Protein AF-A0A969EDE8-F1 (afdb_monomer_lite)

Secondary structure (DSSP, 8-state):
--TTTTTTS-S-GGGGS-HHHHHHHHHHHHT-TTS-HHHH-GGGS-HHHHHHTTTT--

pLDDT: mean 78.89, std 15.19, range [44.56, 94.62]

Radius of gyration: 15.08 Å; chains: 1; bounding box: 29×39×31 Å

Sequence (58 aa):
MAEILGLGLSHYPPLCLPDAEMASLLRWTLNDESIPAAEKDVANWPAPMRAEWGRRLR

Foldseek 3Di:
DCVPVPPPPDPPVLVVDPPLCVCVVVLVVLPDPPDDPCVSDLVNDDPVCCVPCVVVND

Structure (mmCIF, N/CA/C/O backbone):
data_AF-A0A969EDE8-F1
#
_entry.id   AF-A0A969EDE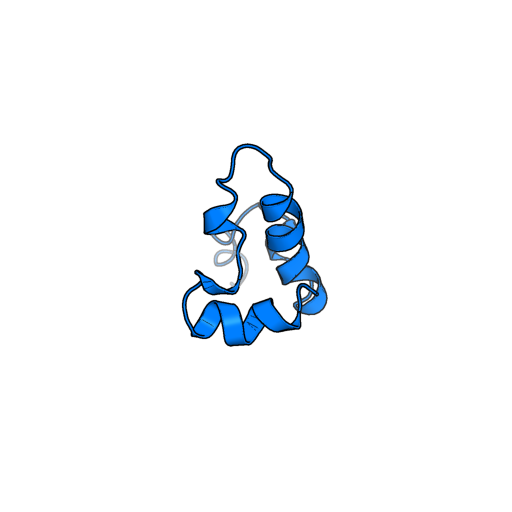8-F1
#
loop_
_atom_site.group_PDB
_atom_site.id
_atom_site.type_symbol
_atom_site.label_atom_id
_atom_site.label_alt_id
_atom_site.label_comp_id
_atom_site.label_asym_id
_atom_site.label_entity_id
_atom_site.label_seq_id
_atom_site.pdbx_PDB_ins_code
_atom_site.Cartn_x
_atom_site.Cartn_y
_atom_site.Cartn_z
_atom_site.occupancy
_atom_site.B_iso_or_equiv
_atom_site.auth_seq_id
_atom_site.auth_comp_id
_atom_site.auth_asym_id
_atom_site.auth_atom_id
_atom_site.pdbx_PDB_model_num
ATOM 1 N N . MET A 1 1 ? 16.204 26.700 -17.332 1.00 44.56 1 MET A N 1
ATOM 2 C CA . MET A 1 1 ? 14.792 27.103 -17.079 1.00 44.56 1 MET A CA 1
ATOM 3 C C . MET A 1 1 ? 13.851 25.897 -16.920 1.00 44.56 1 MET A C 1
ATOM 5 O O . MET A 1 1 ? 12.658 26.015 -17.168 1.00 44.56 1 MET A O 1
ATOM 9 N N . ALA A 1 2 ? 14.360 24.751 -16.458 1.00 51.34 2 ALA A N 1
ATOM 10 C CA . ALA A 1 2 ? 13.553 23.612 -15.998 1.00 51.34 2 ALA A CA 1
ATOM 11 C C . ALA A 1 2 ? 13.730 23.384 -14.483 1.00 51.34 2 ALA A C 1
ATOM 13 O O . ALA A 1 2 ? 13.073 22.532 -13.897 1.00 51.34 2 ALA A O 1
ATOM 14 N N . GLU A 1 3 ? 14.601 24.166 -13.833 1.00 46.66 3 GLU A N 1
ATOM 15 C CA . GLU A 1 3 ? 15.050 23.931 -12.460 1.00 46.66 3 GLU A CA 1
ATOM 16 C C . GLU A 1 3 ? 14.020 24.354 -11.393 1.00 46.66 3 GLU A C 1
ATOM 18 O O . GLU A 1 3 ? 14.172 24.003 -10.229 1.00 46.66 3 GLU A O 1
ATOM 23 N N . ILE A 1 4 ? 12.962 25.090 -11.763 1.00 55.56 4 ILE A N 1
ATOM 24 C CA . ILE A 1 4 ? 12.025 25.713 -10.803 1.00 55.56 4 ILE A CA 1
ATOM 25 C C . ILE A 1 4 ? 10.664 24.986 -10.729 1.00 55.56 4 ILE A C 1
ATOM 27 O O . ILE A 1 4 ? 9.892 25.207 -9.801 1.00 55.56 4 ILE A O 1
ATOM 31 N N . LEU A 1 5 ? 10.378 24.038 -11.628 1.00 49.69 5 LEU A N 1
ATOM 32 C CA . LEU A 1 5 ? 9.104 23.293 -11.643 1.00 49.69 5 LEU A CA 1
ATOM 33 C C . LEU A 1 5 ? 9.128 21.968 -10.850 1.00 49.69 5 LEU A C 1
ATOM 35 O O . LEU A 1 5 ? 8.163 21.213 -10.899 1.00 49.69 5 LEU A O 1
ATOM 39 N N . GLY A 1 6 ? 10.201 21.682 -10.103 1.00 53.06 6 GLY A N 1
ATOM 40 C CA . GLY A 1 6 ? 10.301 20.505 -9.224 1.00 53.06 6 GLY A CA 1
ATOM 41 C C . GLY A 1 6 ? 9.959 20.764 -7.749 1.00 53.06 6 GLY A C 1
ATOM 42 O O . GLY A 1 6 ? 9.828 19.823 -6.976 1.00 53.06 6 GLY A O 1
ATOM 43 N N . LEU A 1 7 ? 9.785 22.027 -7.343 1.00 52.38 7 LEU A N 1
ATOM 44 C CA . LEU A 1 7 ? 9.699 22.453 -5.934 1.00 52.38 7 LEU A CA 1
ATOM 45 C C . LEU A 1 7 ? 8.390 22.086 -5.202 1.00 52.38 7 LEU A C 1
ATOM 47 O O . LEU A 1 7 ? 8.212 22.468 -4.048 1.00 52.38 7 LEU A O 1
ATOM 51 N N . GLY A 1 8 ? 7.488 21.340 -5.846 1.00 52.44 8 GLY A N 1
ATOM 52 C CA . GLY A 1 8 ? 6.206 20.913 -5.270 1.00 52.44 8 GLY A CA 1
ATOM 53 C C . GLY A 1 8 ? 5.913 19.412 -5.352 1.00 52.44 8 GLY A C 1
ATOM 54 O O . GLY A 1 8 ? 4.899 18.975 -4.816 1.00 52.44 8 GLY A O 1
ATOM 55 N N . LEU A 1 9 ? 6.775 18.610 -5.988 1.00 53.81 9 LEU A N 1
ATOM 56 C CA . LEU A 1 9 ? 6.645 17.152 -5.982 1.00 53.81 9 LEU A CA 1
ATOM 57 C C . LEU A 1 9 ? 7.398 16.610 -4.765 1.00 53.81 9 LEU A C 1
ATOM 59 O O . LEU A 1 9 ? 8.598 16.378 -4.811 1.00 53.81 9 LEU A O 1
ATOM 63 N N . SER A 1 10 ? 6.664 16.496 -3.660 1.00 57.38 10 SER A N 1
ATOM 64 C CA . SER A 1 10 ? 6.875 15.546 -2.566 1.00 57.38 10 SER A CA 1
ATOM 65 C C . SER A 1 10 ? 8.338 15.257 -2.198 1.00 57.38 10 SER A C 1
ATOM 67 O O . SER A 1 10 ? 8.955 14.348 -2.745 1.00 57.38 10 SER A O 1
ATOM 69 N N . HIS A 1 11 ? 8.858 15.898 -1.146 1.00 61.22 11 HIS A N 1
ATOM 70 C CA . HIS A 1 11 ? 10.075 15.453 -0.439 1.00 61.22 11 HIS A CA 1
ATOM 71 C C . HIS A 1 11 ? 9.864 14.113 0.303 1.00 61.22 11 HIS A C 1
ATOM 73 O O . HIS A 1 11 ? 10.367 13.911 1.404 1.00 61.22 11 HIS A O 1
ATOM 79 N N . TYR A 1 12 ? 9.078 13.201 -0.267 1.00 64.25 12 TYR A N 1
ATOM 80 C CA . TYR A 1 12 ? 8.866 11.862 0.237 1.00 64.25 12 TYR A CA 1
ATOM 81 C C . TYR A 1 12 ? 9.588 10.901 -0.712 1.00 64.25 12 TYR A C 1
ATOM 83 O O . TYR A 1 12 ? 9.010 10.507 -1.727 1.00 64.25 12 TYR A O 1
ATOM 91 N N . PRO A 1 13 ? 10.858 10.545 -0.412 1.00 67.00 13 PRO A N 1
ATOM 92 C CA . PRO A 1 13 ? 11.696 9.710 -1.274 1.00 67.00 13 PRO A CA 1
ATOM 93 C C . PRO A 1 13 ? 11.017 8.438 -1.811 1.00 67.00 13 PRO A C 1
ATOM 95 O O . PRO A 1 13 ? 11.296 8.073 -2.952 1.00 67.00 13 PRO A O 1
ATOM 98 N N . PRO A 1 14 ? 10.092 7.788 -1.074 1.00 70.25 14 PRO A N 1
ATOM 99 C CA . PRO A 1 14 ? 9.363 6.629 -1.584 1.00 70.25 14 PRO A CA 1
ATOM 100 C C . PRO A 1 14 ? 8.502 6.872 -2.836 1.00 70.25 14 PRO A C 1
ATOM 102 O O . PRO A 1 14 ? 8.229 5.923 -3.561 1.00 70.25 14 PRO A O 1
ATOM 105 N N . LEU A 1 15 ? 8.100 8.112 -3.140 1.00 70.44 15 LEU A N 1
ATOM 106 C CA . LEU A 1 15 ? 7.345 8.427 -4.368 1.00 70.44 15 LEU A CA 1
ATOM 107 C C . LEU A 1 15 ? 8.231 8.542 -5.615 1.00 70.44 15 LEU A C 1
ATOM 109 O O . LEU A 1 15 ? 7.713 8.618 -6.725 1.00 70.44 15 LEU A O 1
ATOM 113 N N . CYS A 1 16 ? 9.554 8.529 -5.443 1.00 76.06 16 CYS A N 1
ATOM 114 C CA . CYS A 1 16 ? 10.525 8.486 -6.536 1.00 76.06 16 CYS A CA 1
ATOM 115 C C . CYS A 1 16 ? 10.990 7.054 -6.852 1.00 76.06 16 CYS A C 1
ATOM 117 O O . CYS A 1 16 ? 11.932 6.871 -7.625 1.00 76.06 16 CYS A O 1
ATOM 119 N N . LEU A 1 17 ? 10.381 6.039 -6.230 1.00 75.88 17 LEU A N 1
ATOM 120 C CA . LEU A 1 17 ? 10.726 4.643 -6.472 1.00 75.88 17 LEU A CA 1
ATOM 121 C C . LEU A 1 17 ? 10.218 4.170 -7.847 1.00 75.88 17 LEU A C 1
ATOM 123 O O . LEU A 1 17 ? 9.236 4.708 -8.363 1.00 75.88 17 LEU A O 1
ATOM 127 N N . PRO A 1 18 ? 10.857 3.149 -8.450 1.00 82.69 18 PRO A N 1
ATOM 128 C CA . P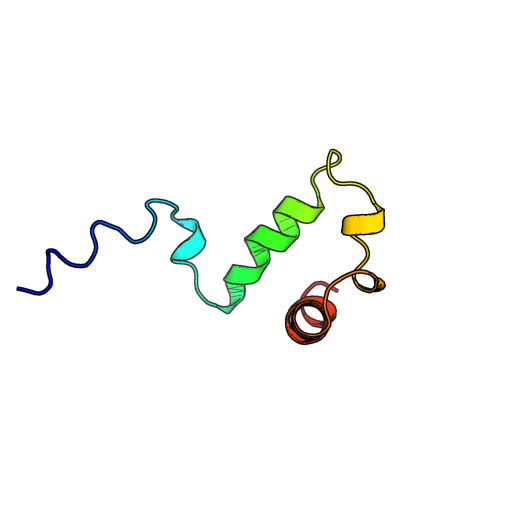RO A 1 18 ? 10.347 2.518 -9.664 1.00 82.69 18 PRO A CA 1
ATOM 129 C C . PRO A 1 18 ? 8.903 2.024 -9.490 1.00 82.69 18 PRO A C 1
ATOM 131 O O . PRO A 1 18 ? 8.520 1.628 -8.392 1.00 82.69 18 PRO A O 1
ATOM 134 N N . ASP A 1 19 ? 8.128 1.945 -10.579 1.00 78.88 19 ASP A N 1
ATOM 135 C CA . ASP A 1 19 ? 6.735 1.446 -10.553 1.00 78.88 19 ASP A CA 1
ATOM 136 C C . ASP A 1 19 ? 6.599 0.098 -9.826 1.00 78.88 19 ASP A C 1
ATOM 138 O O . ASP A 1 19 ? 5.684 -0.107 -9.029 1.00 78.88 19 ASP A O 1
ATOM 142 N N . ALA A 1 20 ? 7.569 -0.800 -10.036 1.00 79.69 20 ALA A N 1
ATOM 143 C CA . ALA A 1 20 ? 7.625 -2.106 -9.383 1.00 79.69 20 ALA A CA 1
ATOM 144 C C . ALA A 1 20 ? 7.604 -2.023 -7.842 1.00 79.69 20 ALA A C 1
ATOM 146 O O . ALA A 1 20 ? 7.058 -2.906 -7.178 1.00 79.69 20 ALA A O 1
ATOM 147 N N . GLU A 1 21 ? 8.151 -0.945 -7.284 1.00 81.31 21 GLU A N 1
ATOM 148 C CA . GLU A 1 21 ? 8.255 -0.690 -5.849 1.00 81.31 21 GLU A CA 1
ATOM 149 C C . GLU A 1 21 ? 7.130 0.198 -5.307 1.00 81.31 21 GLU A C 1
ATOM 151 O O . GLU A 1 21 ? 6.970 0.317 -4.094 1.00 81.31 21 GLU A O 1
ATOM 156 N N . MET A 1 22 ? 6.295 0.790 -6.165 1.00 81.06 22 MET A N 1
ATOM 157 C CA . MET A 1 22 ? 5.273 1.745 -5.721 1.00 81.06 22 MET A CA 1
ATOM 158 C C . MET A 1 22 ? 4.211 1.091 -4.816 1.00 81.06 22 MET A C 1
ATOM 160 O O . MET A 1 22 ? 3.688 1.713 -3.894 1.00 81.06 22 MET A O 1
ATOM 164 N N . ALA A 1 23 ? 3.955 -0.210 -4.997 1.00 84.94 23 ALA A N 1
ATOM 165 C CA . ALA A 1 23 ? 3.066 -0.982 -4.125 1.00 84.94 23 ALA A CA 1
ATOM 166 C C . ALA A 1 23 ? 3.678 -1.317 -2.744 1.00 84.94 23 ALA A C 1
ATOM 168 O O . ALA A 1 23 ? 2.960 -1.794 -1.862 1.00 84.94 23 ALA A O 1
ATOM 169 N N . SER A 1 24 ? 4.981 -1.085 -2.525 1.00 85.44 24 SER A N 1
ATOM 170 C CA . SER A 1 24 ? 5.665 -1.393 -1.257 1.00 85.44 24 SER A CA 1
ATOM 171 C C . SER A 1 24 ? 5.150 -0.537 -0.101 1.00 85.44 24 SER A C 1
ATOM 173 O O . SER A 1 24 ? 5.019 -1.029 1.016 1.00 85.44 24 SER A O 1
ATOM 175 N N . LEU A 1 25 ? 4.756 0.703 -0.390 1.00 85.75 25 LEU A N 1
ATOM 176 C CA . LEU A 1 25 ? 4.073 1.588 0.552 1.00 85.75 25 LEU A CA 1
ATOM 177 C C . LEU A 1 25 ? 2.754 0.996 1.041 1.00 85.75 25 LEU A C 1
ATOM 179 O O . LEU A 1 25 ? 2.548 0.862 2.241 1.00 85.75 25 LEU A O 1
ATOM 183 N N . LEU A 1 26 ? 1.900 0.571 0.108 1.00 88.25 26 LEU A N 1
ATOM 184 C CA . LEU A 1 26 ? 0.618 -0.042 0.434 1.00 88.25 26 LEU A CA 1
ATOM 185 C C . LEU A 1 26 ? 0.804 -1.341 1.234 1.00 88.25 26 LEU A C 1
ATOM 187 O O . LEU A 1 26 ? 0.118 -1.536 2.232 1.00 88.25 26 LEU A O 1
ATOM 191 N N . ARG A 1 27 ? 1.773 -2.194 0.864 1.00 88.19 27 ARG A N 1
ATOM 192 C CA . ARG A 1 27 ? 2.130 -3.392 1.654 1.00 88.19 27 ARG A CA 1
ATOM 193 C C . ARG A 1 27 ? 2.504 -3.042 3.086 1.00 88.19 27 ARG A C 1
ATOM 195 O O . ARG A 1 27 ? 2.042 -3.695 4.015 1.00 88.19 27 ARG A O 1
ATOM 202 N N . TRP A 1 28 ? 3.349 -2.030 3.255 1.00 89.62 28 TRP A N 1
ATOM 203 C CA . TRP A 1 28 ? 3.790 -1.602 4.573 1.00 89.62 28 TRP A CA 1
ATOM 204 C C . TRP A 1 28 ? 2.630 -1.041 5.399 1.00 89.62 28 TRP A C 1
ATOM 206 O O . TRP A 1 28 ? 2.440 -1.470 6.533 1.00 89.62 28 TRP A O 1
ATOM 216 N N . THR A 1 29 ? 1.807 -0.169 4.814 1.00 89.69 29 THR A N 1
ATOM 217 C CA . THR A 1 29 ? 0.630 0.406 5.475 1.00 89.69 29 THR A CA 1
ATOM 218 C C . THR A 1 29 ? -0.369 -0.668 5.909 1.00 89.69 29 THR A C 1
ATOM 220 O O . THR A 1 29 ? -0.878 -0.601 7.019 1.00 89.69 29 THR A O 1
ATOM 223 N N . LEU A 1 30 ? -0.611 -1.707 5.102 1.00 90.50 30 LEU A N 1
ATOM 224 C CA . LEU A 1 30 ? -1.540 -2.789 5.465 1.00 90.50 30 LEU A CA 1
ATOM 225 C C . LEU A 1 30 ? -1.080 -3.625 6.677 1.00 90.50 30 LEU A C 1
ATOM 227 O O . LEU A 1 30 ? -1.913 -4.275 7.315 1.00 90.50 30 LEU A O 1
ATOM 231 N N . ASN A 1 31 ? 0.205 -3.579 7.043 1.00 90.94 31 ASN A N 1
ATOM 232 C CA . ASN A 1 31 ? 0.706 -4.224 8.262 1.00 90.94 31 ASN A CA 1
ATOM 233 C C . ASN A 1 31 ? 0.375 -3.440 9.542 1.00 90.94 31 ASN A C 1
ATOM 235 O O . ASN A 1 31 ? 0.512 -3.990 10.629 1.00 90.94 31 ASN A O 1
ATOM 239 N N . ASP A 1 32 ? -0.078 -2.189 9.440 1.00 92.56 32 ASP A N 1
ATOM 240 C CA . ASP A 1 32 ? -0.419 -1.364 10.598 1.00 92.56 32 ASP A CA 1
ATOM 241 C C . ASP A 1 32 ? -1.656 -1.918 11.323 1.00 92.56 32 ASP A C 1
ATOM 243 O O . ASP A 1 32 ? -2.749 -1.990 10.758 1.00 92.56 32 ASP A O 1
ATOM 247 N N . GLU A 1 33 ? -1.495 -2.337 12.578 1.00 92.94 33 GLU A N 1
ATOM 248 C CA . GLU A 1 33 ? -2.564 -2.908 13.409 1.00 92.94 33 GLU A CA 1
ATOM 249 C C . GLU A 1 33 ? -3.705 -1.923 13.705 1.00 92.94 33 GLU A C 1
ATOM 251 O O . GLU A 1 33 ? -4.818 -2.357 14.000 1.00 92.94 33 GLU A O 1
ATOM 256 N N . SER A 1 34 ? -3.463 -0.613 13.582 1.00 94.62 34 SER A N 1
ATOM 257 C CA . SER A 1 34 ? -4.490 0.415 13.781 1.00 94.62 34 SER A CA 1
ATOM 258 C C . SER A 1 34 ? -5.518 0.472 12.648 1.00 94.62 34 SER A C 1
ATOM 260 O O . SER A 1 34 ? -6.625 0.978 12.848 1.00 94.62 34 SER A O 1
ATOM 262 N N . ILE A 1 35 ? -5.192 -0.072 11.471 1.00 91.31 35 ILE A N 1
ATOM 263 C CA . ILE A 1 35 ? -6.123 -0.137 10.344 1.00 91.31 35 ILE A CA 1
ATOM 264 C C . ILE A 1 35 ? -7.115 -1.286 10.581 1.00 91.31 35 ILE A C 1
ATOM 266 O O . ILE A 1 35 ? -6.689 -2.434 10.757 1.00 91.31 35 ILE A O 1
ATOM 270 N N . PRO A 1 36 ? -8.437 -1.032 10.531 1.00 94.12 36 PRO A N 1
ATOM 271 C CA . PRO A 1 36 ? -9.437 -2.077 10.704 1.00 94.12 36 PRO A CA 1
ATOM 272 C C . PRO A 1 36 ? -9.261 -3.219 9.697 1.00 94.12 36 PRO A C 1
ATOM 274 O O . PRO A 1 36 ? -9.038 -2.988 8.510 1.00 94.12 36 PRO A O 1
ATOM 277 N N . ALA A 1 37 ? -9.430 -4.465 10.147 1.00 91.75 37 ALA A N 1
ATOM 278 C CA . ALA A 1 37 ? -9.255 -5.645 9.295 1.00 91.75 37 ALA A CA 1
ATOM 279 C C . ALA A 1 37 ? -10.150 -5.629 8.039 1.00 91.75 37 ALA A C 1
ATOM 281 O O . ALA A 1 37 ? -9.729 -6.092 6.984 1.00 91.75 37 ALA A O 1
ATOM 282 N N . ALA A 1 38 ? -11.350 -5.045 8.133 1.00 91.88 38 ALA A N 1
ATOM 283 C CA . ALA A 1 38 ? -12.260 -4.892 6.997 1.00 91.88 38 ALA A CA 1
ATOM 284 C C . ALA A 1 38 ? -11.686 -3.993 5.887 1.00 91.88 38 ALA A C 1
ATOM 286 O O . ALA A 1 38 ? -11.900 -4.274 4.712 1.00 91.88 38 ALA A O 1
ATOM 287 N N . GLU A 1 39 ? -10.915 -2.963 6.239 1.00 90.94 39 GLU A N 1
ATOM 288 C CA . GLU A 1 39 ? -10.277 -2.059 5.270 1.00 90.94 39 GLU A CA 1
ATOM 289 C C . GLU A 1 39 ? -9.057 -2.707 4.596 1.00 90.94 39 GLU A C 1
ATOM 291 O O . GLU A 1 39 ? -8.655 -2.323 3.497 1.00 90.94 39 GLU A O 1
ATOM 296 N N . LYS A 1 40 ? -8.472 -3.732 5.228 1.00 90.38 40 LYS A N 1
ATOM 297 C CA . LYS A 1 40 ? -7.373 -4.530 4.659 1.00 90.38 40 LYS A CA 1
ATOM 298 C C . LYS A 1 40 ? -7.859 -5.619 3.705 1.00 90.38 40 LYS A C 1
ATOM 300 O O . LYS A 1 40 ? -7.061 -6.149 2.933 1.00 90.38 40 LYS A O 1
ATOM 305 N N . ASP A 1 41 ? -9.143 -5.966 3.760 1.00 91.62 41 ASP A N 1
ATOM 306 C CA . ASP A 1 41 ? -9.728 -6.970 2.881 1.00 91.62 41 ASP A CA 1
ATOM 307 C C . ASP A 1 41 ? -9.868 -6.416 1.458 1.00 91.62 41 ASP A C 1
ATOM 309 O O . ASP A 1 41 ? -10.660 -5.512 1.179 1.00 91.62 41 ASP A O 1
ATOM 313 N N . VAL A 1 42 ? -9.118 -7.018 0.535 1.00 91.31 42 VAL A N 1
ATOM 314 C CA . VAL A 1 42 ? -9.123 -6.685 -0.893 1.00 91.31 42 VAL A CA 1
ATOM 315 C C . VAL A 1 42 ? -10.531 -6.759 -1.491 1.00 91.31 42 VAL A C 1
ATOM 317 O O . VAL A 1 42 ? -10.827 -6.022 -2.431 1.00 91.31 42 VAL A O 1
ATOM 320 N N . ALA A 1 43 ? -11.425 -7.609 -0.973 1.00 92.00 43 ALA A N 1
ATOM 321 C CA . ALA A 1 43 ? -12.805 -7.689 -1.453 1.00 92.00 43 ALA A CA 1
ATOM 322 C C . ALA A 1 43 ? -13.579 -6.373 -1.249 1.00 92.00 43 ALA A C 1
ATOM 324 O O . ALA A 1 43 ? -14.423 -6.029 -2.083 1.00 92.00 43 ALA A O 1
ATOM 325 N N . ASN A 1 44 ? -13.238 -5.611 -0.205 1.00 93.44 44 ASN A N 1
ATOM 326 C CA . ASN A 1 44 ? -13.898 -4.354 0.150 1.00 93.44 44 ASN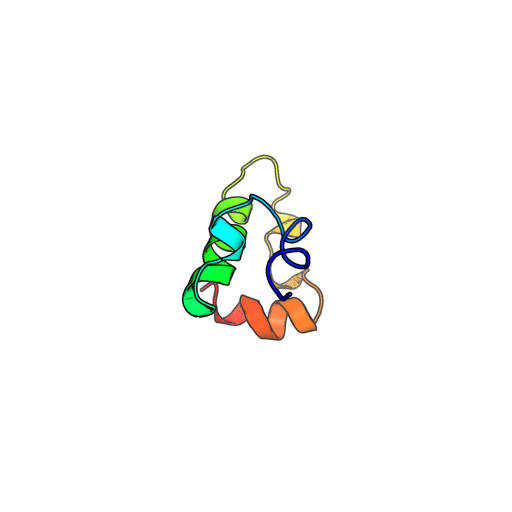 A CA 1
ATOM 327 C C . ASN A 1 44 ? -13.348 -3.144 -0.619 1.00 93.44 44 ASN A C 1
ATOM 329 O O . ASN A 1 44 ? -13.974 -2.086 -0.643 1.00 93.44 44 ASN A O 1
ATOM 333 N N . TRP A 1 45 ? -12.208 -3.284 -1.299 1.00 93.25 45 TRP A N 1
ATOM 334 C CA . TRP A 1 45 ? -11.589 -2.175 -2.024 1.00 93.25 45 TRP A CA 1
ATOM 335 C C . TRP A 1 45 ? -12.368 -1.779 -3.279 1.00 93.25 45 TRP A C 1
ATOM 337 O O . TRP A 1 45 ? -13.004 -2.634 -3.892 1.00 93.25 45 TRP A O 1
ATOM 347 N N . PRO A 1 46 ? -12.264 -0.527 -3.761 1.00 94.00 46 PRO A N 1
ATOM 348 C CA . PRO A 1 46 ? -12.842 -0.117 -5.039 1.00 94.00 46 PRO A CA 1
ATOM 349 C C . PRO A 1 46 ? -12.370 -0.979 -6.221 1.00 94.00 46 PRO A C 1
ATOM 351 O O . PRO A 1 46 ? -11.232 -1.445 -6.265 1.00 94.00 46 PRO A O 1
ATOM 354 N N . ALA A 1 47 ? -13.222 -1.141 -7.238 1.00 93.31 47 ALA A N 1
ATOM 355 C CA . ALA A 1 47 ? -12.916 -1.934 -8.434 1.00 93.31 47 ALA A CA 1
ATOM 356 C C . ALA A 1 47 ? -11.538 -1.657 -9.089 1.00 93.31 47 ALA A C 1
ATOM 358 O O . ALA A 1 47 ? -10.839 -2.636 -9.366 1.00 93.31 47 ALA A O 1
ATOM 359 N N . PRO A 1 48 ? -11.099 -0.397 -9.310 1.00 89.94 48 PRO A N 1
ATOM 360 C CA . PRO A 1 48 ? -9.775 -0.134 -9.886 1.00 89.94 48 PRO A CA 1
ATOM 361 C C . PRO A 1 48 ? -8.636 -0.609 -8.974 1.00 89.94 48 PRO A C 1
ATOM 363 O O . PRO A 1 48 ? -7.689 -1.238 -9.438 1.00 89.94 48 PRO A O 1
ATOM 366 N N . MET A 1 49 ? -8.784 -0.413 -7.664 1.00 89.31 49 MET A N 1
ATOM 367 C CA . MET A 1 49 ? -7.813 -0.823 -6.651 1.00 89.31 49 MET A CA 1
ATOM 368 C C . MET A 1 49 ? -7.629 -2.347 -6.626 1.00 89.31 49 MET A C 1
ATOM 370 O O . MET A 1 49 ? -6.509 -2.858 -6.612 1.00 89.31 49 MET A O 1
ATOM 374 N N . ARG A 1 50 ? -8.735 -3.098 -6.703 1.00 91.31 50 ARG A N 1
ATOM 375 C CA . ARG A 1 50 ? -8.699 -4.566 -6.810 1.00 91.31 50 ARG A CA 1
ATOM 376 C C . ARG A 1 50 ? -8.042 -5.032 -8.104 1.00 91.31 50 ARG A C 1
ATOM 378 O O . ARG A 1 5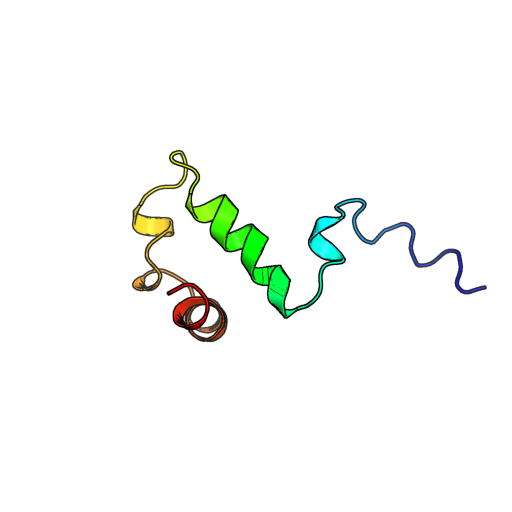0 ? -7.289 -6.005 -8.091 1.00 91.31 50 ARG A O 1
ATOM 385 N N . ALA A 1 51 ? -8.337 -4.359 -9.217 1.00 90.25 51 ALA A N 1
ATOM 386 C CA . ALA A 1 51 ? -7.793 -4.710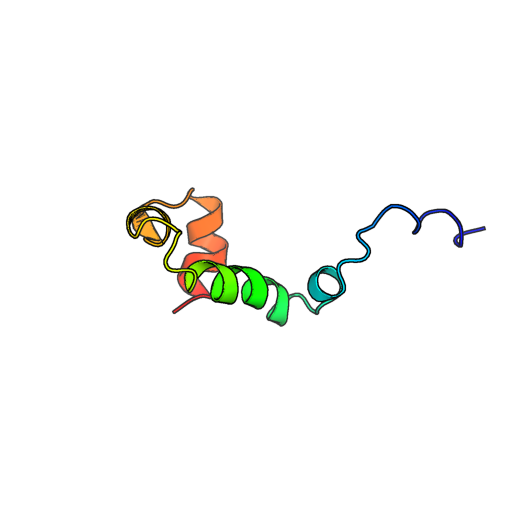 -10.522 1.00 90.25 51 ALA A CA 1
ATOM 387 C C . ALA A 1 51 ? -6.277 -4.492 -10.596 1.00 90.25 51 ALA A C 1
ATOM 389 O O . ALA A 1 51 ? -5.592 -5.285 -11.241 1.00 90.25 51 ALA A O 1
ATOM 390 N N . GLU A 1 52 ? -5.761 -3.452 -9.946 1.00 86.88 52 GLU A N 1
ATOM 391 C CA . GLU A 1 52 ? -4.342 -3.101 -9.983 1.00 86.88 52 GLU A CA 1
ATOM 392 C C . GLU A 1 52 ? -3.529 -3.804 -8.888 1.00 86.88 52 GLU A C 1
ATOM 394 O O . GLU A 1 52 ? -2.528 -4.463 -9.178 1.00 86.88 52 GLU A O 1
ATOM 399 N N . TRP A 1 53 ? -3.972 -3.713 -7.631 1.00 86.94 53 TRP A N 1
ATOM 400 C CA . TRP A 1 53 ? -3.197 -4.160 -6.470 1.00 86.94 53 TRP A CA 1
ATOM 401 C C . TRP A 1 53 ? -3.670 -5.496 -5.901 1.00 86.94 53 TRP A C 1
ATOM 403 O O . TRP A 1 53 ? -2.855 -6.245 -5.371 1.00 86.94 53 TRP A O 1
ATOM 413 N N . GLY A 1 54 ? -4.935 -5.881 -6.102 1.00 84.00 54 GLY A N 1
ATOM 414 C CA . GLY A 1 54 ? -5.462 -7.162 -5.608 1.00 84.00 54 GLY A CA 1
ATOM 415 C C . GLY A 1 54 ? -4.749 -8.401 -6.170 1.00 84.00 54 GLY A C 1
ATOM 416 O O . GLY A 1 54 ? -4.714 -9.443 -5.519 1.00 84.00 54 GLY A O 1
ATOM 417 N N . ARG A 1 55 ? -4.133 -8.292 -7.358 1.00 78.19 55 ARG A N 1
ATOM 418 C CA . ARG A 1 55 ? -3.255 -9.335 -7.928 1.00 78.19 55 ARG A CA 1
ATOM 419 C C . ARG A 1 55 ? -1.781 -9.188 -7.534 1.00 78.19 55 ARG A C 1
ATOM 421 O O . ARG A 1 55 ? -1.055 -10.170 -7.594 1.00 78.19 55 ARG A O 1
ATOM 428 N N . ARG A 1 56 ? -1.344 -7.975 -7.180 1.00 72.38 56 ARG A N 1
ATOM 429 C CA . ARG A 1 56 ? 0.060 -7.584 -6.928 1.00 72.38 56 ARG A CA 1
ATOM 430 C C . ARG A 1 56 ? 0.480 -7.715 -5.456 1.00 72.38 56 ARG A C 1
ATOM 432 O O . ARG A 1 56 ? 1.656 -7.543 -5.151 1.00 72.38 56 ARG A O 1
ATOM 439 N N . LEU A 1 57 ? -0.481 -7.953 -4.561 1.00 68.62 57 LEU A N 1
ATOM 440 C CA . LEU A 1 57 ? -0.299 -8.034 -3.106 1.00 68.62 57 LEU A CA 1
ATOM 441 C C . LEU A 1 57 ? -0.530 -9.441 -2.523 1.00 68.62 57 LEU A C 1
ATOM 443 O O . LEU A 1 57 ? -0.530 -9.585 -1.304 1.00 68.62 57 LEU A O 1
ATOM 447 N N . ARG A 1 58 ? -0.749 -10.453 -3.372 1.00 59.19 58 ARG A N 1
ATOM 448 C CA . ARG A 1 58 ? -0.666 -11.868 -2.975 1.00 59.19 58 ARG A CA 1
ATOM 449 C C . ARG A 1 58 ? 0.787 -12.313 -2.943 1.00 59.19 58 ARG A C 1
ATOM 451 O O . ARG A 1 58 ? 1.092 -13.165 -2.086 1.00 59.19 58 ARG A O 1
#

=== Feature glossary ===
Legend for the data blocks above and below:

— What the protein is —

The amino-acid sequence is the protein's primary structure: the linear order of residues from the N-terminus to the C-terminus, written in one-letter code. Everything else here — the 3D coordinates, the secondary structure, the domain annotations — is ultimately a consequence of this string.

Database cross-references. InterPro integrates a dozen domain/family signature databases into unified entries with residue-range hits. GO terms attach function/process/location labels with evidence codes. CATH codes position the fold in a four-level structural taxonomy. Organism is the NCBI-taxonomy species name.

— Where its atoms are —

The mmCIF block holds the 3D Cartesian coordinates of each backbone atom (N, Cα, C, O) in ångströms. mmCIF is the PDB's canonical archive format — a tagged-loop text representation of the atomic model.

The six renders are orthographic views along the three Cartesian axes in both directions. Representation (cartoon, sticks, or surface) and color scheme (sequence-rainbow or by-chain) vary across proteins so the training set covers all the common visualization conventions.

— Local backbone conformation —

Secondary structure is the local, repeating backbone conformation. DSSP classifies it into eight states by reading the hydrogen-bond network: three helix types (H, G, I), two β types (E, B), two non-regular types (T, S), and unstructured coil (-).

SS3 is a coarse helix/strand/coil call (letters a/b/c) made by the P-SEA algorithm from inter-Cα distances and dihedrals. It is less detailed than DSSP but needs only Cα positions.

Backbone dihedral angles. Every residue except chain termini has a φ (preceding-C → N → Cα → C) and a ψ (N → Cα → C → next-N). They are reported in degrees following the IUPAC sign convention. Secondary structure is essentially a statement about which (φ, ψ) basin each residue occupies.

— Global shape and packing —

The geometric summary reports three shape descriptors. Rg (radius of gyration) measures how spread out the Cα atoms are about their centre of mass; compact globular proteins have small Rg, elongated or unfolded ones large. Cα contacts (<8 Å, |i−j|>4) count long-range residue pairs in spatial proximity — high for tightly packed folds, near zero for rods or random coil. The bounding-box extents give the protein's footprint along x, y, z in Å.

Solvent accessibility: the surface area of each residue that a 1.4 Å water probe can touch, in Å². When only backbone atoms are present the absolute values are lower than full-atom SASA (side chains contribute most of the area) and are flagged as backbone-only.

Plot images: a contact map (which residues are close in 3D, as an N×N binary image), a Ramachandran scatter (backbone torsion angles, revealing secondary-structure composition at a glance), and — for AlphaFold structures — a PAE heatmap (pairwise prediction confidence).

— Structural neighborhood —

Foldseek's 3Di representation compresses backbone geometry into a per-residue letter drawn from a learned twenty-state alphabet. It captures the tertiary interaction pattern around each residue — which residues are packed against it in space, regardless of where they are in sequence.

Structural nearest neighbors (via Foldseek easy-search vs the PDB). Reported per hit: target PDB id, E-value, and alignment TM-score. A TM-score above ~0.5 is the conventional threshold for 'same fold'.

— Confidence and disorder —

pLDDT (predicted Local Distance Difference Test) is AlphaFold's per-residue confidence score, ranging from 0 to 100. Values above 90 indicate high confidence (typically well-packed cores); 70–90 is confident; 50–70 low confidence; below 50 usually means the region is disordered or the prediction is unreliable there. AlphaFold stores pLDDT in the mmCIF B-factor column.

For experimental (PDB) structures, the B-factor (temperature factor) quantifies the positional spread of each atom in the crystal — a combination of thermal vibration and static disorder — in units of Å². High B-factors mark flexible loops or poorly resolved regi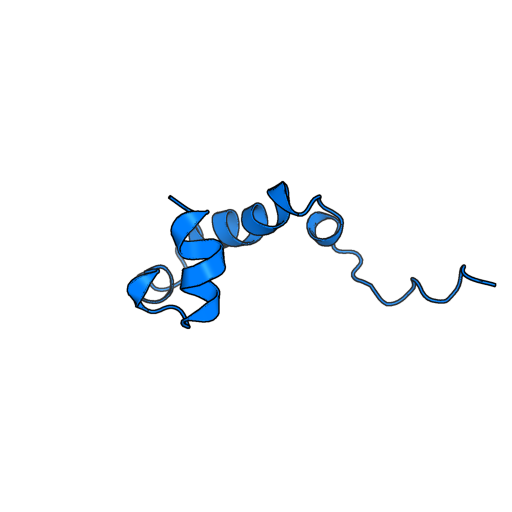ons; low B-factors mark the rigid, well-ordered core.

Predicted Aligned Error (PAE) is an AlphaFold confidence matrix: entry (i, j) is the expected error in the position of residue j, in ångströms, when the prediction is superimposed on the true structure at residue i. Low PAE within a block of residues means that block is internally rigid and well-predicted; high PAE between two blocks means their relative placement is uncertain even if each block individually is confident.